Protein AF-A0A952S1E5-F1 (afdb_monomer_lite)

Secondary structure (DSSP, 8-state):
--HHHHHHHHHTSSEEEEEEEEEEP---S-TTS-----SEEEEEEEEEE--

Radius of gyration: 16.58 Å; chains: 1; bounding box: 44×16×36 Å

Structure (mmCIF, N/CA/C/O backbone):
data_AF-A0A952S1E5-F1
#
_entry.id   AF-A0A952S1E5-F1
#
loop_
_atom_site.group_PDB
_atom_site.id
_atom_site.type_symbol
_atom_site.label_atom_id
_atom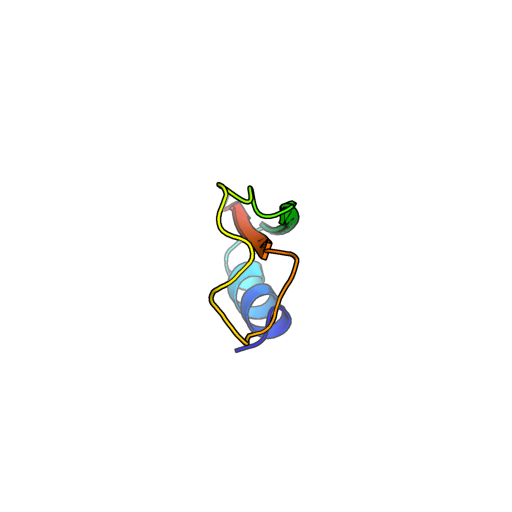_site.label_alt_id
_atom_site.label_comp_id
_atom_site.label_asym_id
_atom_site.label_entity_id
_atom_site.label_seq_id
_atom_site.pdbx_PDB_ins_code
_atom_site.Cartn_x
_atom_site.Cartn_y
_atom_site.Cartn_z
_atom_site.occupancy
_atom_site.B_iso_or_equiv
_atom_site.auth_seq_id
_atom_site.auth_comp_id
_atom_site.auth_asym_id
_atom_site.auth_atom_id
_atom_site.pdbx_PDB_model_num
ATOM 1 N N . MET A 1 1 ? 9.068 -2.847 11.529 1.00 62.47 1 MET A N 1
ATOM 2 C CA . MET A 1 1 ? 7.616 -2.600 11.508 1.00 62.47 1 MET A CA 1
ATOM 3 C C . MET A 1 1 ? 7.059 -3.385 10.341 1.00 62.47 1 MET A C 1
ATOM 5 O O . MET A 1 1 ? 7.550 -3.201 9.233 1.00 62.47 1 MET A O 1
ATOM 9 N N . SER A 1 2 ? 6.163 -4.327 10.602 1.00 86.19 2 SER A N 1
ATOM 10 C CA . SER A 1 2 ? 5.623 -5.230 9.584 1.00 86.19 2 SER A CA 1
ATOM 11 C C . SER A 1 2 ? 4.387 -4.615 8.929 1.00 86.19 2 SER A C 1
ATOM 13 O O . SER A 1 2 ? 3.754 -3.729 9.500 1.00 86.19 2 SER A O 1
ATOM 15 N N . ILE A 1 3 ? 3.999 -5.107 7.751 1.00 85.31 3 ILE A N 1
ATOM 16 C CA . ILE A 1 3 ? 2.721 -4.735 7.114 1.00 85.31 3 ILE A CA 1
ATOM 17 C C . ILE A 1 3 ? 1.543 -5.006 8.064 1.00 85.31 3 ILE A C 1
ATOM 19 O O . ILE A 1 3 ? 0.581 -4.241 8.092 1.00 85.31 3 ILE A O 1
ATOM 23 N N . ASP A 1 4 ? 1.650 -6.063 8.871 1.00 87.56 4 ASP A N 1
ATOM 24 C CA . ASP A 1 4 ? 0.662 -6.413 9.889 1.00 87.56 4 ASP A CA 1
ATOM 25 C C . ASP A 1 4 ? 0.554 -5.350 10.996 1.00 87.56 4 ASP A C 1
ATOM 27 O O . ASP A 1 4 ? -0.550 -4.906 11.303 1.00 87.56 4 ASP A O 1
ATOM 31 N N . ASP A 1 5 ? 1.686 -4.834 11.497 1.00 91.00 5 ASP A N 1
ATOM 32 C CA . ASP A 1 5 ? 1.698 -3.727 12.466 1.00 91.00 5 ASP A CA 1
ATOM 33 C C . ASP A 1 5 ? 1.015 -2.477 11.888 1.00 91.00 5 ASP A C 1
ATOM 35 O O . ASP A 1 5 ? 0.197 -1.838 12.549 1.00 91.00 5 ASP A O 1
ATOM 39 N N . VAL A 1 6 ? 1.321 -2.134 10.630 1.00 89.56 6 VAL A N 1
ATOM 40 C CA . VAL A 1 6 ? 0.720 -0.979 9.940 1.00 89.56 6 VAL A CA 1
ATOM 41 C C . VAL A 1 6 ? -0.785 -1.174 9.776 1.00 89.56 6 VAL A C 1
ATOM 43 O O . VAL A 1 6 ? -1.552 -0.255 10.057 1.00 89.56 6 VAL A O 1
ATOM 46 N N . LYS A 1 7 ? -1.217 -2.374 9.374 1.00 89.62 7 LYS A N 1
ATOM 47 C CA . LYS A 1 7 ? -2.633 -2.730 9.244 1.00 89.62 7 LYS A CA 1
ATOM 48 C C . LYS A 1 7 ? -3.356 -2.622 10.579 1.00 89.62 7 LYS A C 1
ATOM 50 O O . LYS A 1 7 ? -4.443 -2.048 10.621 1.00 89.62 7 LYS A O 1
ATOM 55 N N . HIS A 1 8 ? -2.763 -3.144 11.651 1.00 92.25 8 HIS A N 1
ATOM 56 C CA . HIS A 1 8 ? -3.345 -3.094 12.987 1.00 92.25 8 HIS A CA 1
ATOM 57 C C . HIS A 1 8 ? -3.573 -1.648 13.430 1.00 92.25 8 HIS A C 1
ATOM 59 O O . HIS A 1 8 ? -4.690 -1.290 13.789 1.00 92.25 8 HIS A O 1
ATOM 65 N N . ILE A 1 9 ? -2.544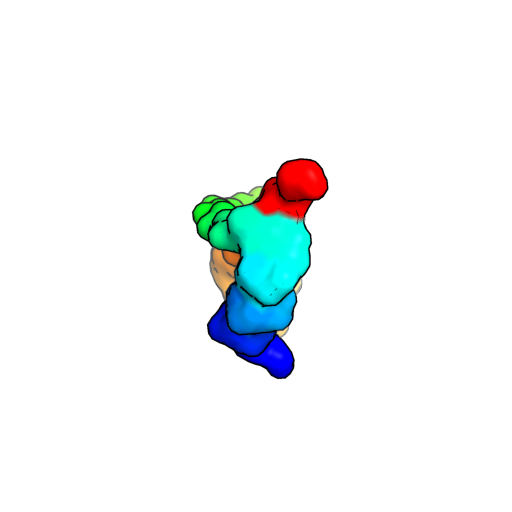 -0.804 13.316 1.00 92.81 9 ILE A N 1
ATOM 66 C CA . ILE A 1 9 ? -2.609 0.608 13.707 1.00 92.81 9 ILE A CA 1
ATOM 67 C C . ILE A 1 9 ? -3.621 1.365 12.838 1.00 92.81 9 ILE A C 1
ATOM 69 O O . ILE A 1 9 ? -4.511 2.024 13.362 1.00 92.81 9 ILE A O 1
ATOM 73 N N . MET A 1 10 ? -3.531 1.260 11.509 1.00 90.81 10 MET A N 1
ATOM 74 C CA . MET A 1 10 ? -4.388 2.012 10.582 1.00 90.81 10 MET A CA 1
ATOM 75 C C . MET A 1 10 ? -5.868 1.629 10.710 1.00 90.81 10 MET A C 1
ATOM 77 O O . MET A 1 10 ? -6.724 2.510 10.665 1.00 90.81 10 MET A O 1
ATOM 81 N N . SER A 1 11 ? -6.174 0.347 10.947 1.00 89.31 11 SER A N 1
ATOM 82 C CA . SER A 1 11 ? -7.557 -0.135 11.110 1.00 89.31 11 SER A CA 1
ATOM 83 C C . SER A 1 11 ? -8.263 0.453 12.337 1.00 89.31 11 SER A C 1
ATOM 85 O O . SER A 1 11 ? -9.489 0.499 12.374 1.00 89.31 11 SER A O 1
ATOM 87 N N . GLN A 1 12 ? -7.521 0.932 13.343 1.00 93.44 12 GLN A N 1
ATOM 88 C CA . GLN A 1 12 ? -8.113 1.626 14.495 1.00 93.44 12 GLN A CA 1
ATOM 89 C C . GLN A 1 12 ? -8.657 3.012 14.130 1.00 93.44 12 GLN A C 1
ATOM 91 O O . GLN A 1 12 ? -9.484 3.562 14.854 1.00 93.44 12 GLN A O 1
ATOM 96 N N . TYR A 1 13 ? -8.196 3.587 13.020 1.00 91.06 13 TYR A N 1
ATOM 97 C CA . TYR A 1 13 ? -8.518 4.950 12.617 1.00 91.06 13 TYR A CA 1
ATOM 98 C C . TYR A 1 13 ? -9.517 5.038 11.459 1.00 91.06 13 TYR A C 1
ATOM 100 O O . TYR A 1 13 ? -9.865 6.155 11.076 1.00 91.06 13 TYR A O 1
ATOM 108 N N . GLY A 1 14 ? -9.943 3.913 10.882 1.00 90.38 14 GLY A N 1
ATOM 109 C CA . GLY A 1 14 ? -10.812 3.870 9.707 1.00 90.38 14 GLY A CA 1
ATOM 110 C C . GLY A 1 14 ? -10.709 2.545 8.953 1.00 90.38 14 GLY A C 1
ATOM 111 O O . GLY A 1 14 ? -10.096 1.589 9.431 1.00 90.38 14 GLY A O 1
ATOM 112 N N . ARG A 1 15 ? -11.301 2.478 7.758 1.00 91.75 15 ARG A N 1
ATOM 113 C CA . ARG A 1 15 ? -11.170 1.310 6.881 1.00 91.75 15 ARG A CA 1
ATOM 114 C C . ARG A 1 15 ? -9.800 1.339 6.214 1.00 91.75 15 ARG A C 1
ATOM 116 O O . ARG A 1 15 ? -9.492 2.274 5.482 1.00 91.75 15 ARG A O 1
ATOM 123 N N . TYR A 1 16 ? -8.990 0.324 6.486 1.00 93.12 16 TYR A N 1
ATOM 124 C CA . TYR A 1 16 ? -7.658 0.182 5.913 1.00 93.12 16 TYR A CA 1
ATOM 125 C C . TYR A 1 16 ? -7.644 -0.849 4.783 1.00 93.12 16 TYR A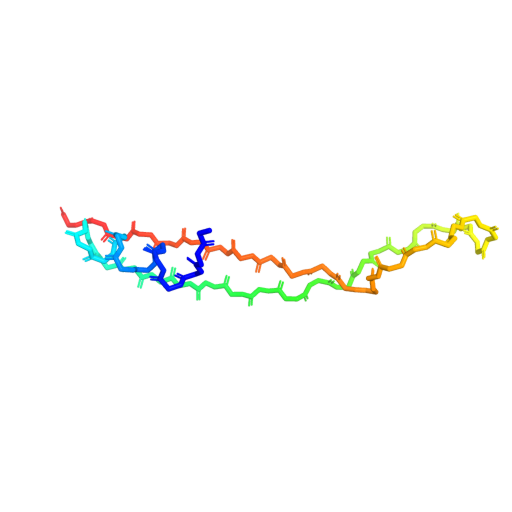 C 1
ATOM 127 O O . TYR A 1 16 ? -8.090 -1.983 4.970 1.00 93.12 16 TYR A O 1
ATOM 135 N N . ASP A 1 17 ? -7.033 -0.471 3.666 1.00 90.44 17 ASP A N 1
ATOM 136 C CA . ASP A 1 17 ? -6.793 -1.308 2.498 1.00 90.44 17 ASP A CA 1
ATOM 137 C C . ASP A 1 17 ? -5.309 -1.244 2.102 1.00 90.44 17 ASP A C 1
ATOM 139 O O . ASP A 1 17 ? -4.634 -0.223 2.256 1.00 90.44 17 ASP A O 1
ATOM 143 N N . LEU A 1 18 ? -4.783 -2.360 1.597 1.00 90.62 18 LEU A N 1
ATOM 144 C CA . LEU A 1 18 ? -3.417 -2.458 1.090 1.00 90.62 18 LEU A CA 1
ATOM 145 C C . LEU A 1 18 ? -3.462 -2.910 -0.361 1.00 90.62 18 LEU A C 1
ATOM 147 O O . LEU A 1 18 ? -3.946 -4.002 -0.657 1.00 90.62 18 LEU A O 1
ATOM 151 N N . ILE A 1 19 ? -2.908 -2.091 -1.243 1.00 90.56 19 ILE A N 1
ATOM 152 C CA . ILE A 1 19 ? -2.752 -2.415 -2.655 1.00 90.56 19 ILE A CA 1
ATOM 153 C C . ILE A 1 19 ? -1.275 -2.715 -2.888 1.00 90.56 19 ILE A C 1
ATOM 155 O O . ILE A 1 19 ? -0.411 -1.916 -2.531 1.00 90.56 19 ILE A O 1
ATOM 159 N N . GLN A 1 20 ? -0.989 -3.880 -3.463 1.00 88.56 20 GLN A N 1
ATOM 160 C CA . GLN A 1 20 ? 0.360 -4.270 -3.848 1.00 88.56 20 GLN A CA 1
ATOM 161 C C . GLN A 1 20 ? 0.442 -4.326 -5.369 1.00 88.56 20 GLN A C 1
ATOM 163 O O . GLN A 1 20 ? -0.352 -5.023 -6.004 1.00 88.56 20 GLN A O 1
ATOM 168 N N . THR A 1 21 ? 1.422 -3.625 -5.932 1.00 84.19 21 THR A N 1
ATOM 169 C CA . THR A 1 21 ? 1.688 -3.642 -7.370 1.00 84.19 21 THR A CA 1
ATOM 170 C C . THR A 1 21 ? 3.142 -4.008 -7.611 1.00 84.19 21 THR A C 1
ATOM 172 O O . THR A 1 21 ? 4.062 -3.337 -7.144 1.00 84.19 21 THR A O 1
ATOM 175 N N . ASP A 1 22 ? 3.355 -5.079 -8.363 1.00 80.75 22 ASP A N 1
ATOM 176 C CA . ASP A 1 22 ? 4.679 -5.505 -8.791 1.00 80.75 22 ASP A CA 1
ATOM 177 C C . ASP A 1 22 ? 5.045 -4.795 -10.097 1.00 80.75 22 ASP A C 1
ATOM 179 O O . ASP A 1 22 ? 4.444 -5.033 -11.147 1.00 80.75 22 ASP A O 1
ATOM 183 N N . TYR A 1 23 ? 6.056 -3.930 -10.044 1.00 76.50 23 TYR A N 1
ATOM 184 C CA . TYR A 1 23 ? 6.599 -3.285 -11.231 1.00 76.50 23 TYR A CA 1
ATOM 185 C C . TYR A 1 23 ? 7.867 -3.990 -11.696 1.00 76.50 23 TYR A C 1
ATOM 187 O O . TYR A 1 23 ? 8.836 -4.193 -10.949 1.00 76.50 23 TYR A O 1
ATOM 195 N N . GLN A 1 24 ? 7.891 -4.296 -12.991 1.00 67.19 24 GLN A N 1
ATOM 196 C CA . GLN A 1 24 ? 9.113 -4.679 -13.671 1.00 67.19 24 GLN A CA 1
ATOM 197 C C . GLN A 1 24 ? 9.981 -3.431 -13.839 1.00 67.19 24 GLN A C 1
ATOM 199 O O . GLN A 1 24 ? 9.561 -2.436 -14.431 1.00 67.19 24 GLN A O 1
ATOM 204 N N . ARG A 1 25 ? 11.207 -3.467 -13.308 1.00 64.69 25 ARG A N 1
ATOM 205 C CA . ARG A 1 25 ? 12.127 -2.334 -13.431 1.00 64.69 25 ARG A CA 1
ATOM 206 C C . ARG A 1 25 ? 12.441 -2.099 -14.906 1.00 64.69 25 ARG A C 1
ATOM 208 O O . ARG A 1 25 ? 12.994 -2.974 -15.572 1.00 64.69 25 ARG A O 1
ATOM 215 N N . PHE A 1 26 ? 12.129 -0.903 -15.396 1.00 63.03 26 PHE A N 1
ATOM 216 C CA . PHE A 1 26 ? 12.576 -0.454 -16.709 1.00 63.03 26 PHE A CA 1
ATOM 217 C C . PHE A 1 26 ? 14.112 -0.406 -16.716 1.00 63.03 26 PHE A C 1
ATOM 219 O O . PHE A 1 26 ? 14.7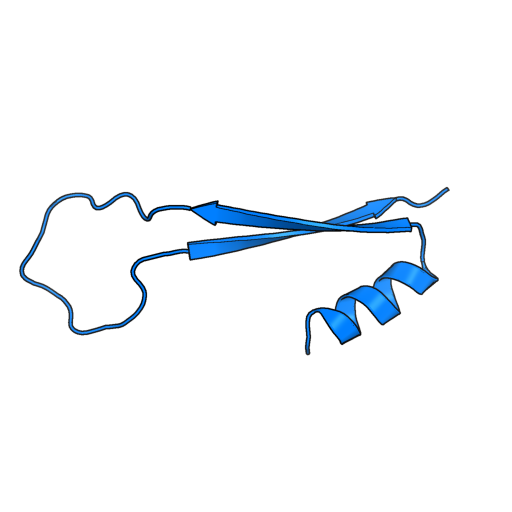27 0.381 -15.993 1.00 63.03 26 PHE A O 1
ATOM 226 N N . LYS A 1 27 ? 14.741 -1.302 -17.485 1.00 59.50 27 LYS A N 1
ATOM 227 C CA . LYS A 1 27 ? 16.194 -1.340 -17.685 1.00 59.50 27 LYS A CA 1
ATOM 228 C C . LYS A 1 27 ? 16.539 -0.418 -18.855 1.00 59.50 27 LYS A C 1
ATOM 230 O O . LYS A 1 27 ? 16.346 -0.799 -20.001 1.00 59.50 27 LYS A O 1
ATOM 235 N N . ALA A 1 28 ? 17.051 0.776 -18.568 1.00 54.66 28 ALA A N 1
ATOM 236 C CA . ALA A 1 28 ? 17.770 1.564 -19.566 1.00 54.66 28 ALA A CA 1
ATOM 237 C C . ALA A 1 28 ? 19.197 0.999 -19.690 1.00 54.66 28 ALA A C 1
ATOM 239 O O . ALA A 1 28 ? 19.863 0.813 -18.670 1.00 54.66 28 ALA A O 1
ATOM 240 N N . ASP A 1 29 ? 19.621 0.672 -20.914 1.00 59.25 29 ASP A N 1
ATOM 241 C CA . ASP A 1 29 ? 20.880 0.007 -21.272 1.00 59.25 29 ASP A CA 1
ATOM 242 C C . ASP A 1 29 ? 22.090 0.343 -20.384 1.00 59.25 29 ASP A C 1
ATOM 244 O O . ASP A 1 29 ? 22.499 1.503 -20.280 1.00 59.25 29 ASP A O 1
ATOM 248 N N . LYS A 1 30 ? 22.684 -0.710 -19.800 1.00 50.88 30 LYS A N 1
ATOM 249 C CA . LYS A 1 30 ? 24.134 -0.949 -19.630 1.00 50.88 30 LYS A CA 1
ATOM 250 C C . LYS A 1 30 ? 24.341 -2.227 -18.816 1.00 50.88 30 LYS A C 1
ATOM 252 O O . LYS A 1 30 ? 24.261 -2.245 -17.591 1.00 50.88 30 LYS A O 1
ATOM 257 N N . THR A 1 31 ? 24.603 -3.305 -19.541 1.00 52.72 31 THR A N 1
ATOM 258 C CA . THR A 1 31 ? 24.620 -4.702 -19.081 1.00 52.72 31 THR A CA 1
ATOM 259 C C . THR A 1 31 ? 25.849 -5.080 -18.237 1.00 52.72 31 THR A C 1
ATOM 261 O O . THR A 1 31 ? 25.923 -6.201 -17.753 1.00 52.72 31 THR A O 1
ATOM 264 N N . GLU A 1 32 ? 26.807 -4.175 -18.007 1.00 52.75 32 GLU A N 1
ATOM 265 C CA . GLU A 1 32 ? 28.134 -4.552 -17.475 1.00 52.75 32 GLU A CA 1
ATOM 266 C C . GLU A 1 32 ? 28.479 -4.005 -16.082 1.00 52.75 32 GLU A C 1
ATOM 268 O O . GLU A 1 32 ? 29.553 -4.284 -15.556 1.00 52.75 32 GLU A O 1
ATOM 273 N N . ALA A 1 33 ? 27.588 -3.254 -15.431 1.00 52.22 33 ALA A N 1
ATOM 274 C CA . ALA A 1 33 ? 27.899 -2.664 -14.132 1.00 52.22 33 ALA A CA 1
ATOM 275 C C . ALA A 1 33 ? 26.749 -2.819 -13.140 1.00 52.22 33 ALA A C 1
ATOM 277 O O . ALA A 1 33 ? 25.929 -1.910 -13.012 1.00 52.22 33 ALA A O 1
ATOM 278 N N . ARG A 1 34 ? 26.744 -3.942 -12.403 1.00 46.53 34 ARG A N 1
ATOM 279 C CA . ARG A 1 34 ? 26.611 -3.998 -10.929 1.00 46.53 34 ARG A CA 1
ATOM 280 C C . ARG A 1 34 ? 26.190 -5.393 -10.457 1.00 46.53 34 ARG A C 1
ATOM 282 O O . ARG A 1 34 ? 25.071 -5.839 -10.685 1.00 46.53 34 ARG A O 1
ATOM 289 N N . ASN A 1 35 ? 27.064 -6.021 -9.679 1.00 53.09 35 ASN A N 1
ATOM 290 C CA . ASN A 1 35 ? 26.654 -6.946 -8.630 1.00 53.09 35 ASN A CA 1
ATOM 291 C C . ASN A 1 35 ? 25.675 -6.213 -7.692 1.00 53.09 35 ASN A C 1
ATOM 293 O O . ASN A 1 35 ? 26.134 -5.375 -6.924 1.00 53.09 35 ASN A O 1
ATOM 297 N N . HIS A 1 36 ? 24.358 -6.445 -7.809 1.00 50.97 36 HIS A N 1
ATOM 298 C CA . HIS A 1 36 ? 23.429 -6.654 -6.680 1.00 50.97 36 HIS A CA 1
ATOM 299 C C . HIS A 1 36 ? 21.945 -6.669 -7.094 1.00 50.97 36 HIS A C 1
ATOM 301 O O . HIS A 1 36 ? 21.406 -5.672 -7.562 1.00 50.97 36 HIS A O 1
ATOM 307 N N . LYS A 1 37 ? 21.305 -7.798 -6.757 1.00 57.25 37 LYS A N 1
ATOM 308 C CA . LYS A 1 37 ? 20.086 -7.944 -5.934 1.00 57.25 37 LYS A CA 1
ATOM 309 C C . LYS A 1 37 ? 18.841 -7.113 -6.305 1.00 57.25 37 LYS A C 1
ATOM 311 O O . LYS A 1 37 ? 18.723 -5.967 -5.887 1.00 57.25 37 LYS A O 1
ATOM 316 N N . ALA A 1 38 ? 17.866 -7.814 -6.895 1.00 57.28 38 ALA A N 1
ATOM 317 C CA . ALA A 1 38 ? 16.431 -7.514 -7.048 1.00 57.28 38 ALA A CA 1
ATOM 318 C C . ALA A 1 38 ? 15.985 -7.085 -8.461 1.00 57.28 38 ALA A C 1
ATOM 320 O O . ALA A 1 38 ? 16.110 -5.927 -8.866 1.00 57.28 38 ALA A O 1
ATOM 321 N N . ASP A 1 39 ? 15.419 -8.062 -9.179 1.00 62.34 39 ASP A N 1
ATOM 322 C CA . ASP A 1 39 ? 14.861 -7.968 -10.536 1.00 62.34 39 ASP A CA 1
ATOM 323 C C . ASP A 1 39 ? 13.507 -7.243 -10.614 1.00 62.34 39 ASP A C 1
ATOM 325 O O . ASP A 1 39 ? 13.125 -6.753 -11.679 1.00 62.34 39 ASP A O 1
ATOM 329 N N . SER A 1 40 ? 12.802 -7.125 -9.490 1.00 66.56 40 SER A N 1
ATOM 330 C CA . SER A 1 40 ? 11.484 -6.497 -9.386 1.00 66.56 40 SER A CA 1
ATOM 331 C C . SER A 1 40 ? 11.443 -5.446 -8.278 1.00 66.56 40 SER A C 1
ATOM 333 O O . SER A 1 40 ? 12.247 -5.447 -7.340 1.00 66.56 40 SER A O 1
ATOM 335 N N . THR A 1 41 ? 10.519 -4.497 -8.407 1.00 77.88 41 THR A N 1
ATOM 336 C CA . THR A 1 41 ? 10.192 -3.536 -7.353 1.00 77.88 41 THR A CA 1
ATOM 337 C C . THR A 1 41 ? 8.729 -3.715 -6.993 1.00 77.88 41 THR A C 1
ATOM 339 O O . THR A 1 41 ? 7.864 -3.579 -7.852 1.00 77.88 41 THR A O 1
ATOM 342 N N . VAL A 1 42 ? 8.471 -4.031 -5.726 1.00 79.69 42 VAL A N 1
ATOM 343 C CA . VAL A 1 42 ? 7.116 -4.146 -5.188 1.00 79.69 42 VAL A CA 1
ATOM 344 C C . VAL A 1 42 ? 6.725 -2.804 -4.585 1.00 79.69 42 VAL A C 1
ATOM 346 O O . VAL A 1 42 ? 7.387 -2.323 -3.664 1.00 79.69 42 VAL A O 1
ATOM 349 N N . GLU A 1 43 ? 5.672 -2.195 -5.110 1.00 83.38 43 GLU A N 1
ATOM 350 C CA . GLU A 1 43 ? 5.028 -1.028 -4.521 1.00 83.38 43 GLU A CA 1
ATOM 351 C C . GLU A 1 43 ? 3.926 -1.480 -3.563 1.00 83.38 43 GLU A C 1
ATOM 353 O O . GLU A 1 43 ? 3.113 -2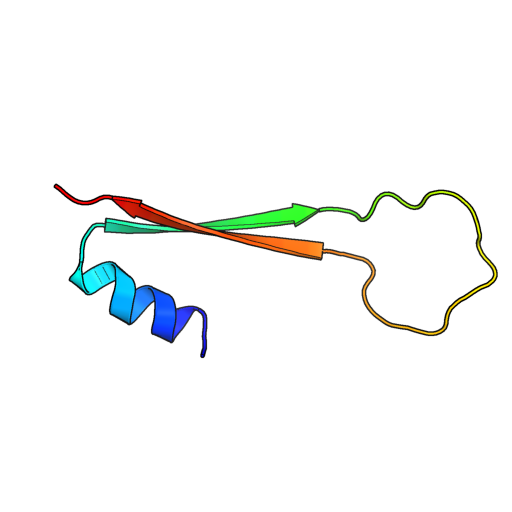.342 -3.897 1.00 83.38 43 GLU A O 1
ATOM 358 N N . TYR A 1 44 ? 3.896 -0.868 -2.380 1.00 88.88 44 TYR A N 1
ATOM 359 C CA . TYR A 1 44 ? 2.846 -1.050 -1.385 1.00 88.88 44 TYR A CA 1
ATOM 360 C C . TYR A 1 44 ? 2.143 0.289 -1.173 1.00 88.88 44 TYR A C 1
ATOM 362 O O . TYR A 1 44 ? 2.733 1.233 -0.644 1.00 88.88 44 TYR A O 1
ATOM 370 N N . LEU A 1 45 ? 0.882 0.376 -1.583 1.00 89.81 45 LEU A N 1
ATOM 371 C CA . LEU A 1 45 ? 0.030 1.539 -1.386 1.00 89.81 45 LEU A CA 1
ATOM 372 C C . LEU A 1 45 ? -0.922 1.272 -0.217 1.00 89.81 45 LEU A C 1
ATOM 374 O O . LEU A 1 45 ? -1.795 0.407 -0.281 1.00 89.81 45 LEU A O 1
ATOM 378 N N . HIS A 1 46 ? -0.734 2.030 0.860 1.00 90.19 46 HIS A N 1
ATOM 379 C CA . HIS A 1 46 ? -1.537 1.960 2.076 1.00 90.19 46 HIS A CA 1
ATOM 380 C C . HIS A 1 46 ? -2.673 2.985 1.998 1.00 90.19 46 HIS A C 1
ATOM 382 O O . HIS A 1 46 ? -2.414 4.188 1.957 1.00 90.19 46 HIS A O 1
ATOM 388 N N . VAL A 1 47 ? -3.922 2.523 1.987 1.00 90.75 47 VAL A N 1
ATOM 389 C CA . VAL A 1 47 ? -5.118 3.369 1.886 1.00 90.75 47 VAL A CA 1
ATOM 390 C C . VAL A 1 47 ? -5.876 3.321 3.208 1.00 90.75 47 VAL A C 1
ATOM 392 O O . VAL A 1 47 ? -6.113 2.247 3.754 1.00 90.75 47 VAL A O 1
ATOM 395 N N . LEU A 1 48 ? -6.252 4.489 3.731 1.00 94.00 48 LEU A N 1
ATOM 396 C CA . LEU A 1 48 ? -7.059 4.619 4.941 1.00 94.00 48 LEU A CA 1
ATOM 397 C C . LEU A 1 48 ? -8.245 5.546 4.670 1.00 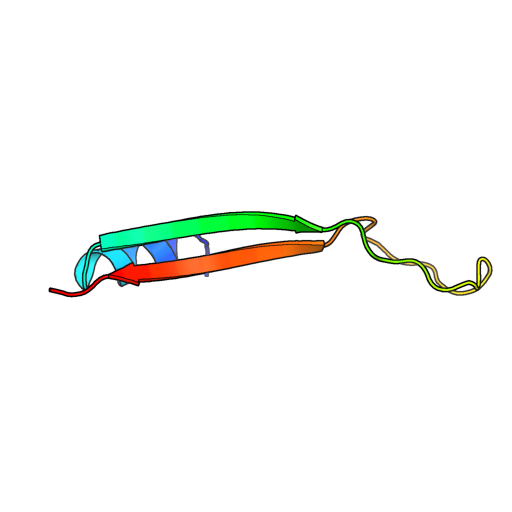94.00 48 LEU A C 1
ATOM 399 O O . LEU A 1 48 ? -8.073 6.756 4.531 1.00 94.00 48 LEU A O 1
ATOM 403 N N . GLU A 1 49 ? -9.445 4.981 4.633 1.00 92.06 49 GLU A N 1
ATOM 404 C CA . GLU A 1 49 ? -10.697 5.726 4.534 1.00 92.06 49 GLU A CA 1
ATOM 405 C C . GLU A 1 49 ? -11.248 6.015 5.933 1.00 92.06 49 GLU A C 1
ATOM 407 O O . GLU A 1 49 ? -11.513 5.101 6.720 1.00 92.06 49 GLU A O 1
ATOM 412 N N . LYS A 1 50 ? -11.423 7.302 6.245 1.00 88.62 50 LYS A N 1
ATOM 413 C CA . LYS A 1 50 ? -12.048 7.778 7.485 1.00 88.62 50 LYS A CA 1
ATOM 414 C C . LYS A 1 50 ? -13.430 8.349 7.174 1.00 88.62 50 LYS A C 1
ATOM 416 O O . LYS A 1 50 ? -13.572 9.046 6.173 1.00 88.62 50 LYS A O 1
ATOM 421 N N . TYR A 1 51 ? -14.406 8.035 8.024 1.00 74.62 51 TYR A N 1
ATOM 422 C CA . TYR A 1 51 ? -15.766 8.580 7.961 1.00 74.62 51 TYR A CA 1
ATOM 423 C C . TYR A 1 51 ? -15.845 9.961 8.612 1.00 74.62 51 TYR A C 1
ATOM 425 O O . TYR A 1 51 ? -15.109 10.177 9.605 1.00 74.62 51 TYR A O 1
#

pLDDT: mean 77.24, std 15.58, range [46.53, 94.0]

Foldseek 3Di:
DDPVVVCVVLVVAADKDKDKDKDQDDDDDDPPDDPDDDRIDIDIDIDGDHD

Sequence (51 aa):
MSIDDVKHIMSQYGRYDLIQTDYQRFKADKTEARNHKADSTVEYLHVLEKY